Protein AF-A0A2N2UWV6-F1 (afdb_monomer_lite)

Secondary structure (DSSP, 8-state):
-PPP--HHHHHHHHHHHHHHHHHHTT--TT-HHHHHHHHHHHHH--TT-TT--TTSHHHHHHHHHHHHHHHHHHHHHHHHHTT------HHHHHHHHHHHHHHHHHHHHHTSPP------

Structure (mmCIF, N/CA/C/O backbone):
data_AF-A0A2N2UWV6-F1
#
_entry.id   AF-A0A2N2UWV6-F1
#
loop_
_atom_site.group_PDB
_atom_site.id
_atom_site.type_symbol
_atom_site.label_atom_id
_atom_site.label_alt_id
_atom_site.label_comp_id
_atom_site.label_asym_id
_atom_site.label_entity_id
_atom_site.label_seq_id
_atom_site.pdbx_PDB_ins_code
_atom_site.Cartn_x
_atom_site.Cartn_y
_atom_site.Cartn_z
_atom_site.occupancy
_atom_site.B_iso_or_equiv
_atom_site.auth_seq_id
_atom_site.auth_comp_id
_atom_site.auth_asym_id
_atom_site.auth_atom_id
_atom_site.pdbx_PDB_model_num
ATOM 1 N N . MET A 1 1 ? -21.945 19.276 6.631 1.00 30.19 1 MET A N 1
ATOM 2 C CA . MET A 1 1 ? -22.732 18.030 6.690 1.00 30.19 1 MET A CA 1
ATOM 3 C C . MET A 1 1 ? -21.716 16.907 6.670 1.00 30.19 1 MET A C 1
ATOM 5 O O . MET A 1 1 ? -21.146 16.661 5.618 1.00 30.19 1 MET A O 1
ATOM 9 N N . SER A 1 2 ? -21.364 16.366 7.836 1.00 44.44 2 SER A N 1
ATOM 10 C CA . SER A 1 2 ? -20.378 15.286 7.930 1.00 44.44 2 SER A CA 1
ATOM 11 C C . SER A 1 2 ? -21.072 13.992 7.531 1.00 44.44 2 SER A C 1
ATOM 13 O O . SER A 1 2 ? -22.067 13.615 8.149 1.00 44.44 2 SER A O 1
ATOM 15 N N . ILE A 1 3 ? -20.601 13.363 6.459 1.00 50.41 3 ILE A N 1
ATOM 16 C CA . ILE A 1 3 ? -20.936 11.968 6.178 1.00 50.41 3 ILE A CA 1
ATOM 17 C C . ILE A 1 3 ? -20.413 11.171 7.385 1.00 50.41 3 ILE A C 1
ATOM 19 O O . ILE A 1 3 ? -19.292 11.451 7.809 1.00 50.41 3 ILE A O 1
ATOM 23 N N . PRO A 1 4 ? -21.196 10.269 8.006 1.00 53.16 4 PRO A N 1
ATOM 24 C CA . PRO A 1 4 ? -20.646 9.387 9.029 1.00 53.16 4 PRO A CA 1
ATOM 25 C C . PRO A 1 4 ? -19.460 8.629 8.419 1.00 53.16 4 PRO A C 1
ATOM 27 O O . PRO A 1 4 ? -19.632 7.929 7.424 1.00 53.16 4 PRO A O 1
ATOM 30 N N . GLU A 1 5 ? -18.265 8.838 8.971 1.00 65.88 5 GLU A N 1
ATOM 31 C CA . GLU A 1 5 ? -17.022 8.236 8.484 1.00 65.88 5 GLU A CA 1
ATOM 32 C C . GLU A 1 5 ? -17.123 6.712 8.623 1.00 65.88 5 GLU A C 1
ATOM 34 O O . GLU A 1 5 ? -17.149 6.167 9.730 1.00 65.88 5 GLU A O 1
ATOM 39 N N . ASN A 1 6 ? -17.232 6.007 7.496 1.00 85.31 6 ASN A N 1
ATOM 40 C CA . ASN A 1 6 ? -17.284 4.552 7.470 1.00 85.31 6 ASN A CA 1
ATOM 41 C C . ASN A 1 6 ? -15.866 3.996 7.303 1.00 85.31 6 ASN A C 1
ATOM 43 O O . ASN A 1 6 ? -15.516 3.443 6.263 1.00 85.31 6 ASN A O 1
ATOM 47 N N . PHE A 1 7 ? -15.041 4.147 8.342 1.00 87.25 7 PHE A N 1
ATOM 48 C CA . PHE A 1 7 ? -13.619 3.781 8.308 1.00 87.25 7 PHE A CA 1
ATOM 49 C C . PHE A 1 7 ? -13.361 2.334 7.848 1.00 87.25 7 PHE A C 1
ATOM 51 O O . PHE A 1 7 ? -12.333 2.049 7.239 1.00 87.25 7 PHE A O 1
ATOM 58 N N . ALA A 1 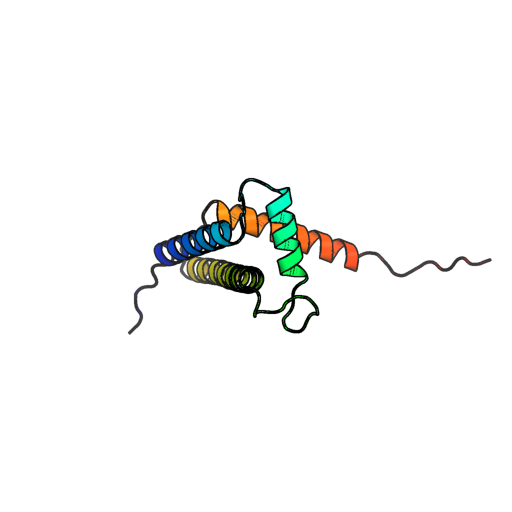8 ? -14.287 1.407 8.124 1.00 87.06 8 ALA A N 1
ATOM 59 C CA . ALA A 1 8 ? -14.174 0.016 7.688 1.00 87.06 8 ALA A CA 1
ATOM 60 C C . ALA A 1 8 ? -14.312 -0.139 6.164 1.00 87.06 8 ALA A C 1
ATOM 62 O O . ALA A 1 8 ? -13.576 -0.915 5.558 1.00 87.06 8 ALA A O 1
ATOM 63 N N . GLU A 1 9 ? -15.232 0.602 5.548 1.00 90.50 9 GLU A N 1
ATOM 64 C CA . GLU A 1 9 ? -15.399 0.630 4.092 1.00 90.50 9 GLU A CA 1
ATOM 65 C C . GLU A 1 9 ? -14.233 1.355 3.426 1.00 90.50 9 GLU A C 1
ATOM 67 O O . GLU A 1 9 ? -13.658 0.822 2.482 1.00 90.50 9 GLU A O 1
ATOM 72 N N . GLU A 1 10 ? -13.794 2.484 3.988 1.00 91.44 10 GLU A N 1
ATOM 73 C CA . GLU A 1 10 ? -12.612 3.196 3.494 1.00 91.44 10 GLU A CA 1
ATOM 74 C C . GLU A 1 10 ? -11.362 2.309 3.525 1.00 91.44 10 GLU A C 1
ATOM 76 O O . GLU A 1 10 ? -10.630 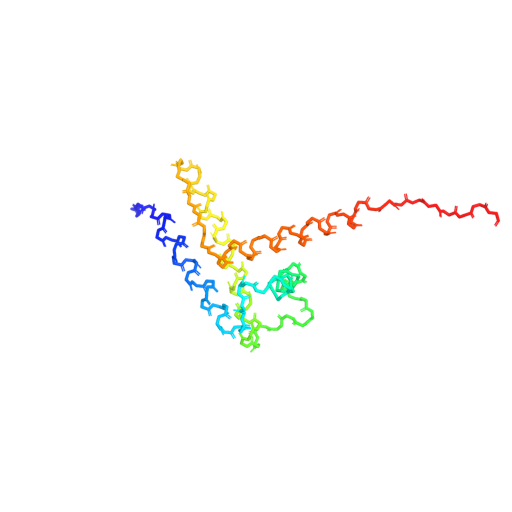2.229 2.540 1.00 91.44 10 GLU A O 1
ATOM 81 N N . SER A 1 11 ? -11.129 1.575 4.616 1.00 92.62 11 SER A N 1
ATOM 82 C CA . SER A 1 11 ? -10.003 0.641 4.694 1.00 92.62 11 SER A CA 1
ATOM 83 C C . SER A 1 11 ? -10.131 -0.517 3.700 1.00 92.62 11 SER A C 1
ATOM 85 O O . SER A 1 11 ? -9.128 -0.922 3.113 1.00 92.62 11 SER A O 1
ATOM 87 N N . ALA A 1 12 ? -11.341 -1.029 3.456 1.00 94.06 12 ALA A N 1
ATOM 88 C CA . ALA A 1 12 ? -11.563 -2.074 2.459 1.00 94.06 12 ALA A CA 1
ATOM 89 C C . ALA A 1 12 ? -11.322 -1.576 1.022 1.00 94.06 12 ALA A C 1
ATOM 91 O O . ALA A 1 12 ? -10.762 -2.304 0.200 1.00 94.06 12 ALA A O 1
ATOM 92 N N . ASP A 1 13 ? -11.709 -0.339 0.714 1.00 95.31 13 ASP A N 1
ATOM 93 C CA . ASP A 1 13 ? -11.469 0.265 -0.595 1.00 95.31 13 ASP A CA 1
ATOM 94 C C . ASP A 1 13 ? -9.987 0.588 -0.808 1.00 95.31 13 ASP A C 1
ATOM 96 O O . ASP A 1 13 ? -9.451 0.310 -1.883 1.00 95.31 13 ASP A O 1
ATOM 100 N N . LEU A 1 14 ? -9.294 1.078 0.224 1.00 95.31 14 LEU A N 1
ATOM 101 C CA . LEU A 1 14 ? -7.845 1.276 0.183 1.00 95.31 14 LEU A CA 1
ATOM 102 C C . LEU A 1 14 ? -7.096 -0.051 0.002 1.00 95.31 14 LEU A C 1
ATOM 104 O O . LEU A 1 14 ? -6.167 -0.110 -0.800 1.00 95.31 14 LEU A O 1
ATOM 108 N N . GLU A 1 15 ? -7.509 -1.128 0.681 1.00 96.81 15 GLU A N 1
ATOM 109 C CA . GLU A 1 15 ? -6.935 -2.467 0.469 1.00 96.81 15 GLU A CA 1
ATOM 110 C C . GLU A 1 15 ? -7.106 -2.909 -0.987 1.00 96.81 15 GLU A C 1
ATOM 112 O O . GLU A 1 15 ? -6.144 -3.335 -1.624 1.00 96.81 15 GLU A O 1
ATOM 117 N N . ARG A 1 16 ? -8.307 -2.743 -1.552 1.00 97.06 16 ARG A N 1
ATOM 118 C CA . ARG A 1 16 ? -8.578 -3.101 -2.948 1.00 97.06 16 ARG A CA 1
ATOM 119 C C . ARG A 1 16 ? -7.721 -2.294 -3.923 1.00 97.06 16 ARG A C 1
ATOM 121 O O . ARG A 1 16 ? -7.285 -2.821 -4.947 1.00 97.06 16 ARG A O 1
ATOM 128 N N . GLU A 1 17 ? -7.481 -1.019 -3.636 1.00 96.12 17 GLU A N 1
ATOM 129 C CA . GLU A 1 17 ? -6.587 -0.195 -4.448 1.00 96.12 17 GLU A CA 1
ATOM 130 C C . GLU A 1 17 ? -5.127 -0.654 -4.329 1.00 96.12 17 GLU A C 1
ATOM 132 O O . GLU A 1 17 ? -4.454 -0.748 -5.355 1.00 96.12 17 GLU A O 1
ATOM 137 N N . ILE A 1 18 ? -4.654 -1.033 -3.134 1.00 95.44 18 ILE A N 1
ATOM 138 C CA . ILE A 1 18 ? -3.328 -1.652 -2.945 1.00 95.44 18 ILE A CA 1
ATOM 139 C C . ILE A 1 18 ? -3.211 -2.914 -3.806 1.00 95.44 18 ILE A C 1
ATOM 141 O O . ILE A 1 18 ? -2.266 -3.036 -4.586 1.00 95.44 18 ILE A O 1
ATOM 145 N N . GLU A 1 19 ? -4.190 -3.818 -3.738 1.00 96.25 19 GLU A N 1
ATOM 146 C CA . GLU A 1 19 ? -4.218 -5.044 -4.543 1.00 96.25 19 GLU A CA 1
ATOM 147 C C . GLU A 1 19 ? -4.168 -4.740 -6.049 1.00 96.25 19 GLU A C 1
ATOM 149 O O . GLU A 1 19 ? -3.383 -5.347 -6.780 1.00 96.25 19 GLU A O 1
ATOM 154 N N . ARG A 1 20 ? -4.941 -3.751 -6.520 1.00 95.12 20 ARG A N 1
ATOM 155 C CA . ARG A 1 20 ? -4.941 -3.316 -7.928 1.00 95.12 20 ARG A CA 1
ATOM 156 C C . ARG A 1 20 ? -3.588 -2.769 -8.372 1.00 95.12 20 ARG A C 1
ATOM 158 O O . ARG A 1 20 ? -3.151 -3.089 -9.478 1.00 95.12 20 ARG A O 1
ATOM 165 N N . LYS A 1 21 ? -2.907 -1.971 -7.540 1.00 93.69 21 LYS A N 1
ATOM 166 C CA . LYS A 1 21 ? -1.534 -1.530 -7.847 1.00 93.69 21 LYS A CA 1
ATOM 167 C C . LYS A 1 21 ? -0.571 -2.712 -7.871 1.00 93.69 21 LYS A C 1
ATOM 169 O O . LYS A 1 21 ? 0.290 -2.749 -8.742 1.00 93.69 21 LYS A O 1
ATOM 174 N N . GLY A 1 22 ? -0.766 -3.696 -6.992 1.00 93.38 22 GLY A N 1
ATOM 175 C CA . GLY A 1 22 ? -0.030 -4.959 -7.013 1.00 93.38 22 GLY A CA 1
ATOM 176 C C . GLY A 1 22 ? -0.114 -5.664 -8.364 1.00 93.38 22 GLY A C 1
ATOM 177 O O . GLY A 1 22 ? 0.914 -6.006 -8.933 1.00 93.38 22 GLY A O 1
ATOM 178 N N . VAL A 1 23 ? -1.316 -5.777 -8.936 1.00 93.81 23 VAL A N 1
ATOM 179 C CA . VAL A 1 23 ? -1.521 -6.379 -10.268 1.00 93.81 23 VAL A CA 1
ATOM 180 C C . VAL A 1 23 ? -0.786 -5.610 -11.369 1.00 93.81 23 VAL A C 1
ATOM 182 O O . VAL A 1 23 ? -0.150 -6.220 -12.221 1.00 93.81 23 VAL A O 1
ATOM 185 N N . ILE A 1 24 ? -0.848 -4.275 -11.361 1.00 92.38 24 ILE A N 1
ATOM 186 C CA . ILE A 1 24 ? -0.167 -3.436 -12.367 1.00 92.38 24 ILE A CA 1
ATOM 187 C C . ILE A 1 24 ? 1.359 -3.597 -12.288 1.00 92.38 24 ILE A C 1
ATOM 189 O O . ILE A 1 24 ? 2.044 -3.526 -13.306 1.00 92.38 24 ILE A O 1
ATOM 193 N N . LEU A 1 25 ? 1.881 -3.794 -11.079 1.00 91.25 25 LEU A N 1
ATOM 194 C CA . LEU A 1 25 ? 3.309 -3.897 -10.788 1.00 91.25 25 LEU A CA 1
ATOM 195 C C . LEU A 1 25 ? 3.839 -5.338 -10.795 1.00 91.25 25 LEU A C 1
ATOM 197 O O . LEU A 1 25 ? 5.029 -5.520 -10.546 1.00 91.25 25 LEU A O 1
ATOM 201 N N . ASP A 1 26 ? 2.980 -6.325 -11.071 1.00 95.19 26 ASP A N 1
ATOM 202 C CA . ASP A 1 26 ? 3.291 -7.759 -11.003 1.00 95.19 26 ASP A CA 1
ATOM 203 C C . ASP A 1 26 ? 3.832 -8.192 -9.623 1.00 95.19 26 ASP A C 1
ATOM 205 O O . ASP A 1 26 ? 4.846 -8.880 -9.501 1.00 95.19 26 ASP A O 1
ATOM 209 N N . ILE A 1 27 ? 3.172 -7.728 -8.556 1.00 94.94 27 ILE A N 1
ATOM 210 C CA . ILE A 1 27 ? 3.531 -8.030 -7.165 1.00 94.94 27 ILE A CA 1
ATOM 211 C C . ILE A 1 27 ? 2.745 -9.242 -6.655 1.00 94.94 27 ILE A C 1
ATOM 213 O O . ILE A 1 27 ? 1.513 -9.216 -6.602 1.00 94.94 27 ILE A O 1
ATOM 217 N N . ASP A 1 28 ? 3.462 -10.250 -6.166 1.00 96.00 28 ASP A N 1
ATOM 218 C CA . ASP A 1 28 ? 2.951 -11.256 -5.241 1.00 96.00 28 ASP A CA 1
ATOM 219 C C . ASP A 1 28 ? 3.171 -10.780 -3.800 1.00 96.00 28 ASP A C 1
ATOM 221 O O . ASP A 1 28 ? 4.286 -10.743 -3.281 1.00 96.00 28 ASP A O 1
ATOM 225 N N . TRP A 1 29 ? 2.081 -10.442 -3.113 1.00 95.50 29 TRP A N 1
ATOM 226 C CA . TRP A 1 29 ? 2.119 -9.991 -1.719 1.00 95.50 29 TRP A CA 1
ATOM 227 C C . TRP A 1 29 ? 2.596 -11.063 -0.725 1.00 95.50 29 TRP A C 1
ATOM 229 O O . TRP A 1 29 ? 2.833 -10.741 0.441 1.00 95.50 29 TRP A O 1
ATOM 239 N N . ASN A 1 30 ? 2.728 -12.321 -1.160 1.00 96.19 30 ASN A N 1
ATOM 240 C CA . ASN A 1 30 ? 3.296 -13.413 -0.369 1.00 96.19 30 ASN A CA 1
ATOM 241 C C . ASN A 1 30 ? 4.798 -13.621 -0.623 1.00 96.19 30 ASN A C 1
ATOM 243 O O . ASN A 1 30 ? 5.434 -14.356 0.134 1.00 96.19 30 ASN A O 1
ATOM 247 N N . ASP A 1 31 ? 5.377 -12.981 -1.643 1.00 97.19 31 ASP A N 1
ATOM 248 C CA . ASP A 1 31 ? 6.822 -12.962 -1.860 1.00 97.19 31 ASP A CA 1
ATOM 249 C C . ASP A 1 31 ? 7.452 -11.861 -0.996 1.00 97.19 31 ASP A C 1
ATOM 251 O O . ASP A 1 31 ? 7.566 -10.693 -1.381 1.00 97.19 31 ASP A O 1
ATOM 255 N N . ASP A 1 32 ? 7.885 -12.245 0.206 1.00 94.00 32 ASP A N 1
ATOM 256 C CA . ASP A 1 32 ? 8.537 -11.336 1.151 1.00 94.00 32 ASP A CA 1
ATOM 257 C C . ASP A 1 32 ? 9.739 -10.598 0.533 1.00 94.00 32 ASP A C 1
ATOM 259 O O . ASP A 1 32 ? 9.978 -9.439 0.875 1.00 94.00 32 ASP A O 1
ATOM 263 N N . ALA A 1 33 ? 10.505 -11.227 -0.368 1.00 93.75 33 ALA A N 1
ATOM 264 C CA . ALA A 1 33 ? 11.675 -10.598 -0.976 1.00 93.75 33 ALA A CA 1
ATOM 265 C C . ALA A 1 33 ? 11.260 -9.507 -1.971 1.00 93.75 33 ALA A C 1
ATOM 267 O O . ALA A 1 33 ? 11.842 -8.416 -1.974 1.00 93.75 33 ALA A O 1
ATOM 268 N N . GLN A 1 34 ? 10.228 -9.774 -2.771 1.00 94.81 34 GLN A N 1
ATOM 269 C CA . GLN A 1 34 ? 9.670 -8.802 -3.705 1.00 94.81 34 GLN A CA 1
ATOM 270 C C . GLN A 1 34 ? 9.040 -7.612 -2.966 1.00 94.81 34 GLN A C 1
ATOM 272 O O . GLN A 1 34 ? 9.334 -6.455 -3.282 1.00 94.81 34 GLN A O 1
ATOM 277 N N . VAL A 1 35 ? 8.240 -7.876 -1.928 1.00 95.50 35 VAL A N 1
ATOM 278 C CA . VAL A 1 35 ? 7.603 -6.827 -1.115 1.00 95.50 35 VAL A CA 1
ATOM 279 C C . VAL A 1 35 ? 8.652 -6.007 -0.348 1.00 95.50 35 VAL A C 1
ATOM 281 O O . VAL A 1 35 ? 8.520 -4.786 -0.231 1.00 95.50 35 VAL A O 1
ATOM 284 N N . GLN A 1 36 ? 9.744 -6.628 0.114 1.00 92.44 36 GLN A N 1
ATOM 285 C CA . GLN A 1 36 ? 10.867 -5.914 0.731 1.00 92.44 36 GLN A CA 1
ATOM 286 C C . GLN A 1 36 ? 11.584 -4.992 -0.264 1.00 92.44 36 GLN A C 1
ATOM 288 O O . GLN A 1 36 ? 11.894 -3.847 0.070 1.00 92.44 36 GLN A O 1
ATOM 293 N N . ALA A 1 37 ? 11.824 -5.451 -1.496 1.00 90.75 37 ALA A N 1
ATOM 294 C CA . ALA A 1 37 ? 12.424 -4.623 -2.540 1.00 90.75 37 ALA A CA 1
ATOM 295 C C . ALA A 1 37 ? 11.543 -3.408 -2.876 1.00 90.75 37 ALA A C 1
ATOM 297 O O . ALA A 1 37 ? 12.055 -2.296 -3.025 1.00 90.75 37 ALA A O 1
ATOM 298 N N . LEU A 1 38 ? 10.223 -3.600 -2.922 1.00 90.19 38 LEU A N 1
ATOM 299 C CA . LEU A 1 38 ? 9.253 -2.524 -3.107 1.00 90.19 38 LEU A CA 1
ATOM 300 C C . LEU A 1 38 ? 9.291 -1.505 -1.958 1.00 90.19 38 LEU A C 1
ATOM 302 O O . LEU A 1 38 ? 9.321 -0.301 -2.205 1.00 90.19 38 LEU A O 1
ATOM 306 N N . ALA A 1 39 ? 9.333 -1.969 -0.706 1.00 89.56 39 ALA A N 1
ATOM 307 C CA . ALA A 1 39 ? 9.435 -1.098 0.465 1.00 89.56 39 ALA A CA 1
ATOM 308 C C . ALA A 1 39 ? 10.734 -0.283 0.474 1.00 89.56 39 ALA A C 1
ATOM 310 O O . ALA A 1 39 ? 10.709 0.909 0.779 1.00 89.56 39 ALA A O 1
ATOM 311 N N . ARG A 1 40 ? 11.858 -0.885 0.068 1.00 87.00 40 ARG A N 1
ATOM 312 C CA . ARG A 1 40 ? 13.124 -0.160 -0.088 1.00 87.00 40 ARG A CA 1
ATOM 313 C C . ARG A 1 40 ? 13.005 0.935 -1.137 1.00 87.00 40 ARG A C 1
ATOM 315 O O . ARG A 1 40 ? 13.404 2.070 -0.900 1.00 87.00 40 ARG A O 1
ATOM 322 N N . GLN A 1 41 ? 12.420 0.627 -2.290 1.00 82.00 41 GLN A N 1
ATOM 323 C CA . GLN A 1 41 ? 12.180 1.641 -3.316 1.00 82.00 41 GLN A CA 1
ATOM 324 C C . GLN A 1 41 ? 11.300 2.779 -2.783 1.00 82.00 41 GLN A C 1
ATOM 326 O O . GLN A 1 41 ? 11.611 3.939 -3.034 1.00 82.00 41 GLN A O 1
ATOM 331 N N . ALA A 1 42 ? 10.267 2.467 -1.994 1.00 79.19 42 ALA A N 1
ATOM 332 C CA . ALA A 1 42 ? 9.417 3.464 -1.344 1.00 79.19 42 ALA A CA 1
ATOM 333 C C . ALA A 1 42 ? 10.187 4.384 -0.395 1.00 79.19 42 ALA A C 1
ATOM 335 O O . ALA A 1 42 ? 9.957 5.588 -0.371 1.00 79.19 42 ALA A O 1
ATOM 336 N N . PHE A 1 43 ? 11.113 3.814 0.374 1.00 74.69 43 PHE A N 1
ATOM 337 C CA . PHE A 1 43 ? 11.901 4.556 1.349 1.00 74.69 43 PHE A CA 1
ATOM 338 C C . PHE A 1 43 ? 12.934 5.481 0.690 1.00 74.69 43 PHE A C 1
ATOM 340 O O . PHE A 1 43 ? 13.218 6.564 1.197 1.00 74.69 43 PHE A O 1
ATOM 347 N N . HIS A 1 44 ? 13.493 5.061 -0.446 1.00 74.00 44 HIS A N 1
ATOM 348 C CA . HIS A 1 44 ? 14.582 5.770 -1.120 1.00 74.00 44 HIS A CA 1
ATOM 349 C C . HIS A 1 44 ? 14.126 6.685 -2.267 1.00 74.00 44 HIS A C 1
ATOM 351 O O . HIS A 1 44 ? 14.878 7.572 -2.671 1.00 74.00 44 HIS A O 1
ATOM 357 N N . CYS A 1 45 ? 12.918 6.502 -2.801 1.00 69.44 45 CYS A N 1
ATOM 358 C CA . CYS A 1 45 ? 12.393 7.337 -3.877 1.00 69.44 45 CYS A CA 1
ATOM 359 C C . CYS A 1 45 ? 11.708 8.589 -3.310 1.00 69.44 45 CYS A C 1
ATOM 361 O O . CYS A 1 45 ? 10.609 8.525 -2.764 1.00 69.44 45 CYS A O 1
ATOM 363 N N . HIS A 1 46 ? 12.348 9.747 -3.476 1.00 65.81 46 HIS A N 1
ATOM 364 C CA . HIS A 1 46 ? 11.768 11.057 -3.181 1.00 65.81 46 HIS A CA 1
ATOM 365 C C . HIS A 1 46 ? 11.515 11.838 -4.479 1.00 65.81 46 HIS A C 1
ATOM 367 O O . HIS A 1 46 ? 12.249 11.690 -5.458 1.00 65.81 46 HIS A O 1
ATOM 373 N N . LEU A 1 47 ? 10.481 12.690 -4.498 1.00 54.00 47 LEU A N 1
ATOM 374 C CA . LEU A 1 47 ? 10.208 13.581 -5.633 1.00 54.00 47 LEU A CA 1
ATOM 375 C C . LEU A 1 47 ? 11.464 14.418 -5.939 1.00 54.00 47 LEU A C 1
ATOM 377 O O . LEU A 1 47 ? 11.995 15.092 -5.057 1.00 54.00 47 LEU A O 1
ATOM 381 N N . GLY A 1 48 ? 11.966 14.329 -7.174 1.00 52.75 48 GLY A N 1
ATOM 382 C CA . GLY A 1 48 ? 13.209 14.979 -7.609 1.00 52.75 48 GLY A CA 1
ATOM 383 C C . GLY A 1 48 ? 14.480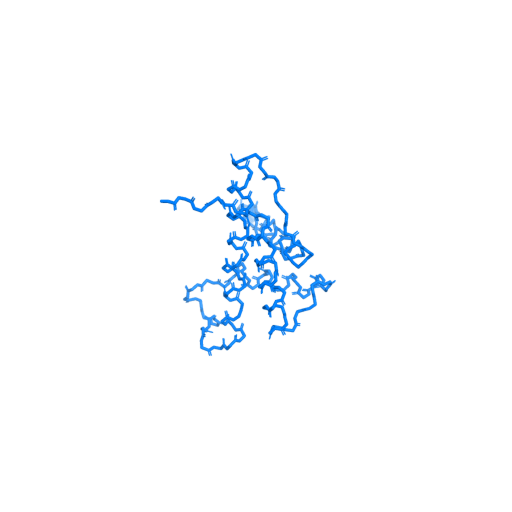 14.119 -7.523 1.00 52.75 48 GLY A C 1
ATOM 384 O O . GLY A 1 48 ? 15.540 14.588 -7.931 1.00 52.75 48 GLY A O 1
ATOM 385 N N . ALA A 1 49 ? 14.405 12.871 -7.041 1.00 61.66 49 ALA A N 1
ATOM 386 C CA . ALA A 1 49 ? 15.492 11.900 -7.187 1.00 61.66 49 ALA A CA 1
ATOM 387 C C . ALA A 1 49 ? 15.639 11.454 -8.654 1.00 61.66 49 ALA A C 1
ATOM 389 O O . ALA A 1 49 ? 14.650 11.150 -9.327 1.00 61.66 49 ALA A O 1
ATOM 390 N N . THR A 1 50 ? 16.874 11.353 -9.152 1.00 52.25 50 THR A N 1
ATOM 391 C CA . THR A 1 50 ? 17.170 10.729 -10.453 1.00 52.25 50 THR A CA 1
ATOM 392 C C . THR A 1 50 ? 16.682 9.278 -10.476 1.00 52.25 50 THR A C 1
ATOM 394 O O . THR A 1 50 ? 17.100 8.485 -9.637 1.00 52.25 50 THR A O 1
ATOM 397 N N . GLY A 1 51 ? 15.828 8.928 -11.446 1.00 56.09 51 GLY A N 1
ATOM 398 C CA . GLY A 1 51 ? 15.270 7.575 -11.611 1.00 56.09 51 GLY A CA 1
ATOM 399 C C . GLY A 1 51 ? 13.836 7.381 -11.096 1.00 56.09 51 GLY A C 1
ATOM 400 O O . GLY A 1 51 ? 13.301 6.285 -11.227 1.00 56.09 51 GLY A O 1
ATOM 401 N N . CYS A 1 52 ? 13.199 8.427 -10.561 1.00 61.31 52 CYS A N 1
ATOM 402 C CA . CYS A 1 52 ? 11.796 8.425 -10.127 1.00 61.31 52 CYS A CA 1
ATOM 403 C C . CYS A 1 52 ? 10.898 9.243 -11.079 1.00 61.31 52 CYS A C 1
ATOM 405 O O . CYS A 1 52 ? 10.143 10.107 -10.633 1.00 61.31 52 CYS A O 1
ATOM 407 N N . ASP A 1 53 ? 11.013 9.012 -12.389 1.00 64.75 53 ASP A N 1
ATOM 408 C CA . ASP A 1 53 ? 10.229 9.723 -13.409 1.00 64.75 53 ASP A CA 1
ATOM 409 C C . ASP A 1 53 ? 8.764 9.237 -13.431 1.00 64.75 53 ASP A C 1
ATOM 411 O O . ASP A 1 53 ? 8.501 8.045 -13.565 1.00 64.75 53 ASP A O 1
ATOM 415 N N . ILE A 1 54 ? 7.806 10.154 -13.274 1.00 65.56 54 ILE A N 1
ATOM 416 C CA . ILE A 1 54 ? 6.360 9.862 -13.175 1.00 65.56 54 ILE A CA 1
ATOM 417 C C . ILE A 1 54 ? 5.736 9.569 -14.557 1.00 65.56 54 ILE A C 1
ATOM 419 O O . ILE A 1 54 ? 4.584 9.117 -14.642 1.00 65.56 54 ILE A O 1
ATOM 423 N N . ASP A 1 55 ? 6.474 9.807 -15.644 1.00 72.19 55 ASP A N 1
ATOM 424 C CA . ASP A 1 55 ? 6.022 9.486 -16.999 1.00 72.19 55 ASP A CA 1
ATOM 425 C C . ASP A 1 55 ? 6.100 7.981 -17.319 1.00 72.19 55 ASP A C 1
ATOM 427 O O . ASP A 1 55 ? 5.417 7.519 -18.236 1.00 72.19 55 ASP A O 1
ATOM 431 N N . ASP A 1 56 ? 6.824 7.186 -16.519 1.00 80.69 56 ASP A N 1
ATOM 432 C CA . ASP A 1 56 ? 6.744 5.722 -16.562 1.00 80.69 56 ASP A CA 1
ATOM 433 C C . ASP A 1 56 ? 5.472 5.212 -15.841 1.00 80.69 56 ASP A C 1
ATOM 435 O O . ASP A 1 56 ? 5.280 5.492 -14.650 1.00 80.69 56 ASP A O 1
ATOM 439 N N . PRO A 1 57 ? 4.595 4.430 -16.505 1.00 78.12 57 PRO A N 1
ATOM 440 C CA . PRO A 1 57 ? 3.370 3.913 -15.891 1.00 78.12 57 PRO A CA 1
ATOM 441 C C . PRO A 1 57 ? 3.609 3.062 -14.636 1.00 78.12 57 PRO A C 1
ATOM 443 O O . PRO A 1 57 ? 2.811 3.122 -13.697 1.00 78.12 57 PRO A O 1
ATOM 446 N N . GLY A 1 58 ? 4.703 2.295 -14.594 1.00 81.38 58 GLY A N 1
ATOM 447 C CA . GLY A 1 58 ? 5.075 1.503 -13.423 1.00 81.38 58 GLY A CA 1
ATOM 448 C C . GLY A 1 58 ? 5.468 2.397 -12.252 1.00 81.38 58 GLY A C 1
ATOM 449 O O . GLY A 1 58 ? 4.988 2.224 -11.133 1.00 81.38 58 GLY A O 1
ATOM 450 N N . GLN A 1 59 ? 6.278 3.418 -12.504 1.00 79.50 59 GLN A N 1
ATOM 451 C CA . GLN A 1 59 ? 6.673 4.380 -11.486 1.00 79.50 59 GLN A CA 1
ATOM 452 C C . GLN A 1 59 ? 5.489 5.204 -10.969 1.00 79.50 59 GLN A C 1
ATOM 454 O O . GLN A 1 59 ? 5.379 5.415 -9.759 1.00 79.50 59 GLN A O 1
ATOM 459 N N . ARG A 1 60 ? 4.556 5.600 -11.842 1.00 82.06 60 ARG A N 1
ATOM 460 C CA . ARG A 1 60 ? 3.296 6.230 -11.426 1.00 82.06 60 ARG A CA 1
ATOM 461 C C . ARG A 1 60 ? 2.492 5.322 -10.498 1.00 82.06 60 ARG A C 1
ATOM 463 O O . ARG A 1 60 ? 2.096 5.763 -9.422 1.00 82.06 60 ARG A O 1
ATOM 470 N N . ALA A 1 61 ? 2.315 4.052 -10.865 1.00 85.06 61 ALA A N 1
ATOM 471 C CA . ALA A 1 61 ? 1.606 3.082 -10.034 1.00 85.06 61 ALA A CA 1
ATOM 472 C C . ALA A 1 61 ? 2.286 2.865 -8.668 1.00 85.06 61 ALA A C 1
ATOM 474 O O . ALA A 1 61 ? 1.591 2.700 -7.665 1.00 85.06 61 ALA A O 1
ATOM 475 N N . ARG A 1 62 ? 3.624 2.929 -8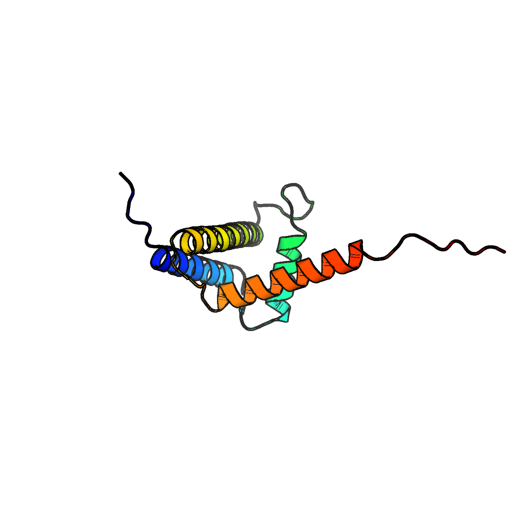.594 1.00 85.56 62 ARG A N 1
ATOM 476 C CA . ARG A 1 62 ? 4.366 2.889 -7.317 1.00 85.56 62 ARG A CA 1
ATOM 477 C C . ARG A 1 62 ? 4.114 4.124 -6.457 1.00 85.56 62 ARG A C 1
ATOM 479 O O . ARG A 1 62 ? 3.831 3.980 -5.273 1.00 85.56 62 ARG A O 1
ATOM 486 N N . VAL A 1 63 ? 4.188 5.326 -7.030 1.00 83.06 63 VAL A N 1
ATOM 487 C CA . VAL A 1 63 ? 3.913 6.573 -6.291 1.00 83.06 63 VAL A CA 1
ATOM 488 C C . VAL A 1 63 ? 2.484 6.570 -5.745 1.00 83.06 63 VAL A C 1
ATOM 490 O O . VAL A 1 63 ? 2.269 6.893 -4.578 1.00 83.06 63 VAL A O 1
ATOM 493 N N . GLU A 1 64 ? 1.517 6.143 -6.558 1.00 87.75 64 GLU A N 1
ATOM 494 C CA . GLU A 1 64 ? 0.127 5.979 -6.130 1.00 87.75 64 GLU A CA 1
ATOM 495 C C . GLU A 1 64 ? 0.001 4.948 -5.001 1.00 87.75 64 GLU A C 1
ATOM 497 O O . GLU A 1 64 ? -0.653 5.232 -4.000 1.00 87.75 64 GLU A O 1
ATOM 502 N N . LEU A 1 65 ? 0.666 3.791 -5.106 1.00 88.19 65 LEU A N 1
ATOM 503 C CA . LEU A 1 65 ? 0.692 2.782 -4.042 1.00 88.19 65 LEU A CA 1
ATOM 504 C C . LEU A 1 65 ? 1.214 3.364 -2.719 1.00 88.19 65 LEU A C 1
ATOM 506 O O . LEU A 1 65 ? 0.643 3.099 -1.662 1.00 88.19 65 LEU A O 1
ATOM 510 N N . PHE A 1 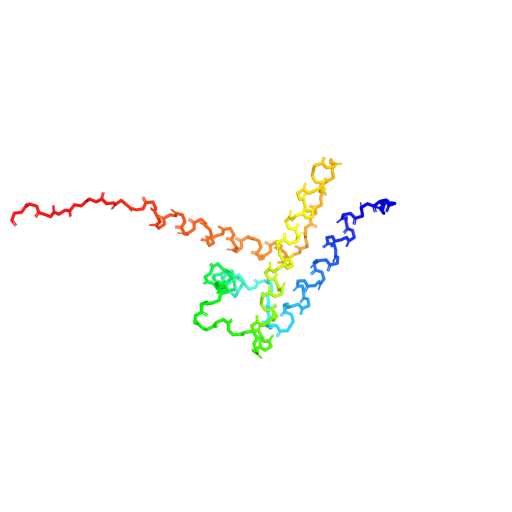66 ? 2.271 4.174 -2.761 1.00 86.88 66 PHE A N 1
ATOM 511 C CA . PHE A 1 66 ? 2.823 4.793 -1.555 1.00 86.88 66 PHE A CA 1
ATOM 512 C C . PHE A 1 66 ? 1.874 5.837 -0.967 1.00 86.88 66 PHE A C 1
ATOM 514 O O . PHE A 1 66 ? 1.713 5.894 0.251 1.00 86.88 66 PHE A O 1
ATOM 521 N N . ALA A 1 67 ? 1.195 6.621 -1.807 1.00 87.38 67 ALA A N 1
ATOM 522 C CA . ALA A 1 67 ? 0.170 7.555 -1.352 1.00 87.38 67 ALA A CA 1
ATOM 523 C C . ALA A 1 67 ? -1.013 6.825 -0.685 1.00 87.38 67 ALA A C 1
ATOM 525 O O . ALA A 1 67 ? -1.432 7.209 0.405 1.00 87.38 67 ALA A O 1
ATOM 526 N N . ILE A 1 68 ? -1.499 5.731 -1.285 1.00 92.00 68 ILE A N 1
ATOM 527 C CA . ILE A 1 68 ? -2.574 4.891 -0.727 1.00 92.00 68 ILE A CA 1
ATOM 528 C C . ILE A 1 68 ? -2.150 4.287 0.620 1.00 92.00 68 ILE A C 1
ATOM 530 O O . ILE A 1 68 ? -2.927 4.288 1.573 1.00 92.00 68 ILE A O 1
ATOM 534 N N . ALA A 1 69 ? -0.902 3.825 0.733 1.00 88.56 69 ALA A N 1
ATOM 535 C CA . ALA A 1 69 ? -0.347 3.307 1.980 1.00 88.56 69 ALA A CA 1
ATOM 536 C C . ALA A 1 69 ? -0.340 4.353 3.113 1.00 88.56 69 ALA A C 1
ATOM 538 O O . ALA A 1 69 ? -0.655 4.025 4.256 1.00 88.56 69 ALA A O 1
ATOM 539 N N . GLN A 1 70 ? -0.025 5.617 2.809 1.00 88.00 70 GLN A N 1
ATOM 540 C CA . GLN A 1 70 ? -0.094 6.699 3.799 1.00 88.00 70 GLN A CA 1
ATOM 541 C C . GLN A 1 70 ? -1.538 7.018 4.203 1.00 88.00 70 GLN A C 1
ATOM 543 O O . GLN A 1 70 ? -1.818 7.187 5.389 1.00 88.00 70 GLN A O 1
ATOM 548 N N . LEU A 1 71 ? -2.471 7.024 3.246 1.00 91.56 71 LEU A N 1
ATOM 549 C CA . LEU A 1 71 ? -3.896 7.202 3.541 1.00 91.56 71 LEU A CA 1
ATOM 550 C C . LEU A 1 71 ? -4.441 6.077 4.431 1.00 91.56 71 LEU A C 1
ATOM 552 O O . LEU A 1 71 ? -5.204 6.349 5.352 1.00 91.56 71 LEU A O 1
ATOM 556 N N . MET A 1 72 ? -4.003 4.832 4.223 1.00 92.81 72 MET A N 1
ATOM 557 C CA . MET A 1 72 ? -4.362 3.702 5.086 1.00 92.81 72 MET A CA 1
ATOM 558 C C . MET A 1 72 ? -3.933 3.933 6.544 1.00 92.81 72 MET A C 1
ATOM 560 O O . MET A 1 72 ? -4.713 3.673 7.461 1.00 92.81 72 MET A O 1
ATOM 564 N N . LEU A 1 73 ? -2.728 4.468 6.777 1.00 91.25 73 LEU A N 1
ATOM 565 C CA . LEU A 1 73 ? -2.272 4.840 8.125 1.00 91.25 73 LEU A CA 1
ATOM 566 C C . LEU A 1 73 ? -3.122 5.959 8.730 1.00 91.25 73 LEU A C 1
ATOM 568 O O . LEU A 1 73 ? -3.453 5.903 9.915 1.00 91.25 73 LEU A O 1
ATOM 572 N N . GLU A 1 74 ? -3.485 6.965 7.934 1.00 91.56 74 GLU A N 1
ATOM 573 C CA . GLU A 1 74 ? -4.320 8.079 8.386 1.00 91.56 74 GLU A CA 1
ATOM 574 C C . GLU A 1 74 ? -5.730 7.611 8.771 1.00 91.56 74 GLU A C 1
ATOM 576 O O . GLU A 1 74 ? -6.214 7.972 9.843 1.00 91.56 74 GLU A O 1
ATOM 581 N N . VAL A 1 75 ? -6.353 6.751 7.956 1.00 91.56 75 VAL A N 1
ATOM 582 C CA . VAL A 1 75 ? -7.659 6.135 8.246 1.00 91.56 75 VAL A CA 1
ATOM 583 C C . VAL A 1 75 ? -7.606 5.339 9.547 1.00 91.56 75 VAL A C 1
ATOM 585 O O . VAL A 1 75 ? -8.466 5.521 10.405 1.00 91.56 75 VAL A O 1
ATOM 588 N N . MET A 1 76 ? -6.579 4.508 9.747 1.00 89.94 76 MET A N 1
ATOM 589 C CA . MET A 1 76 ? -6.412 3.746 10.994 1.00 89.94 76 MET A CA 1
ATOM 590 C C . MET A 1 76 ? -6.188 4.644 12.211 1.00 89.94 76 MET A C 1
ATOM 592 O O . MET A 1 76 ? -6.689 4.355 13.296 1.00 89.94 76 MET A O 1
ATOM 596 N N . THR A 1 77 ? -5.436 5.733 12.042 1.00 91.25 77 THR A N 1
ATOM 597 C CA . THR A 1 77 ? -5.177 6.695 13.121 1.00 91.25 77 THR A CA 1
ATOM 598 C C . THR A 1 77 ? -6.473 7.395 13.521 1.00 91.25 77 THR A C 1
ATOM 600 O O . THR A 1 77 ? -6.859 7.362 14.687 1.00 91.25 77 THR A O 1
ATOM 603 N N . LYS A 1 78 ? -7.207 7.937 12.542 1.00 89.75 78 LYS A N 1
ATOM 604 C CA . LYS A 1 78 ? -8.501 8.591 12.770 1.00 89.75 78 LYS A CA 1
ATOM 605 C C . LYS A 1 78 ? -9.540 7.631 13.335 1.00 89.75 78 LYS A C 1
ATOM 607 O O . LYS A 1 78 ? -10.299 8.019 14.222 1.00 89.75 78 LYS A O 1
ATOM 612 N N . SER A 1 79 ? -9.580 6.382 12.871 1.00 87.69 79 SER A N 1
ATOM 613 C CA . SER A 1 79 ? -10.509 5.395 13.420 1.00 87.69 79 SER A CA 1
ATOM 614 C C . SER A 1 79 ? -10.200 5.135 14.895 1.00 87.69 79 SER A C 1
ATOM 616 O O . SER A 1 79 ? -11.118 5.131 15.715 1.00 87.69 79 SER A O 1
ATOM 618 N N . ALA A 1 80 ? -8.917 4.980 15.248 1.00 89.06 80 ALA A N 1
ATOM 619 C CA . ALA A 1 80 ? -8.487 4.749 16.623 1.00 89.06 80 ALA A CA 1
ATOM 620 C C . ALA A 1 80 ? -8.840 5.930 17.542 1.00 89.06 80 ALA A C 1
ATOM 622 O O . ALA A 1 80 ? -9.348 5.697 18.641 1.00 89.06 80 ALA A O 1
ATOM 623 N N . ASP A 1 81 ? -8.674 7.170 17.071 1.00 89.81 81 ASP A N 1
ATOM 624 C CA . ASP A 1 81 ? -9.086 8.387 17.788 1.00 89.81 81 ASP A CA 1
ATOM 625 C C . ASP A 1 81 ? -10.606 8.436 18.042 1.00 89.81 81 ASP A C 1
ATOM 627 O O . ASP A 1 81 ? -11.061 8.998 19.039 1.00 89.81 81 ASP A O 1
ATOM 631 N N . ASN A 1 82 ? -11.397 7.786 17.182 1.00 85.69 82 ASN A N 1
ATOM 632 C CA . ASN A 1 82 ? -12.847 7.624 17.324 1.00 85.69 82 ASN A CA 1
ATOM 633 C C . ASN A 1 82 ? -13.254 6.334 18.072 1.00 85.69 82 ASN A C 1
ATOM 635 O O . ASN A 1 82 ? -14.431 5.971 18.099 1.00 85.69 82 ASN A O 1
ATOM 639 N N . GLY A 1 83 ? -12.302 5.621 18.685 1.00 87.19 83 GLY A N 1
ATOM 640 C CA . GLY A 1 83 ? -12.553 4.388 19.440 1.00 87.19 83 GLY A CA 1
ATOM 641 C C . GLY A 1 83 ? -12.812 3.148 18.576 1.00 87.19 83 GLY A C 1
ATOM 642 O O . GLY A 1 83 ? -13.235 2.116 19.100 1.00 87.19 83 GLY A O 1
ATOM 643 N N . LEU A 1 84 ? -12.551 3.221 17.268 1.00 86.31 84 LEU A N 1
ATOM 644 C CA . LEU A 1 84 ? -12.741 2.138 16.307 1.00 86.31 84 LEU A CA 1
ATOM 645 C C . LEU A 1 84 ? -11.395 1.567 15.855 1.00 86.31 84 LEU A C 1
ATOM 647 O O . LEU A 1 84 ? -10.526 2.266 15.340 1.00 86.31 84 LEU A O 1
ATOM 651 N N . GLN A 1 85 ? -11.228 0.256 16.002 1.00 85.75 85 GLN A N 1
ATOM 652 C CA . GLN A 1 85 ? -10.040 -0.445 15.520 1.00 85.75 85 GLN A CA 1
ATOM 653 C C . GLN A 1 85 ? -10.311 -0.986 14.117 1.00 85.75 85 GLN A C 1
ATOM 655 O O . GLN A 1 85 ? -11.034 -1.968 13.957 1.00 85.75 85 GLN A O 1
ATOM 660 N N . VAL A 1 86 ? -9.745 -0.330 13.106 1.00 88.25 86 VAL A N 1
ATOM 661 C CA . VAL A 1 86 ? -9.811 -0.771 11.711 1.00 88.25 86 VAL A CA 1
ATOM 662 C C . VAL A 1 86 ? -8.465 -1.361 11.299 1.00 88.25 86 VAL A C 1
ATOM 664 O O . VAL A 1 86 ? -7.405 -0.967 11.787 1.00 88.25 86 VAL A O 1
ATOM 667 N N . HIS A 1 87 ? -8.505 -2.366 10.428 1.00 86.75 87 HIS A N 1
ATOM 668 C CA . HIS A 1 87 ? -7.330 -3.101 9.985 1.00 86.75 87 HIS A CA 1
ATOM 669 C C . HIS A 1 87 ? -7.324 -3.210 8.468 1.00 86.75 87 HIS A C 1
ATOM 671 O O . HIS A 1 87 ? -8.356 -3.485 7.868 1.00 86.75 87 HIS A O 1
ATOM 677 N N . GLY A 1 88 ? -6.138 -3.097 7.877 1.00 88.31 88 GLY A N 1
ATOM 678 C CA . GLY A 1 88 ? -5.949 -3.389 6.466 1.00 88.31 88 GLY A CA 1
ATOM 679 C C . GLY A 1 88 ? -5.889 -4.895 6.229 1.00 88.31 88 GLY A C 1
ATOM 680 O O . GLY A 1 88 ? -5.706 -5.702 7.161 1.00 88.31 88 GLY A O 1
ATOM 681 N N . GLY A 1 89 ? -6.050 -5.267 4.968 1.00 93.75 89 GLY A N 1
ATOM 682 C CA . GLY A 1 89 ? -6.035 -6.652 4.539 1.00 93.75 89 GLY A CA 1
ATOM 683 C C . GLY A 1 89 ? -4.618 -7.225 4.419 1.00 93.75 89 GLY A C 1
ATOM 684 O O . GLY A 1 89 ? -3.651 -6.684 4.975 1.00 93.75 89 GLY A O 1
ATOM 685 N N . PRO A 1 90 ? -4.490 -8.402 3.788 1.00 96.69 90 PRO A N 1
ATOM 686 C CA . PRO A 1 90 ? -3.218 -9.097 3.641 1.00 96.69 90 PRO A CA 1
ATOM 687 C C . PRO A 1 90 ? -2.155 -8.288 2.890 1.00 96.69 90 PRO A C 1
ATOM 689 O O . PRO A 1 90 ? -1.004 -8.283 3.335 1.00 96.69 90 PRO A O 1
ATOM 692 N N . ALA A 1 91 ? -2.525 -7.587 1.813 1.00 96.50 91 ALA A N 1
ATOM 693 C CA . ALA A 1 91 ? -1.587 -6.839 0.982 1.00 96.50 91 ALA A CA 1
ATOM 694 C C . ALA A 1 91 ? -1.018 -5.646 1.756 1.00 96.50 91 ALA A C 1
ATOM 696 O O . ALA A 1 91 ? 0.203 -5.489 1.854 1.00 96.50 91 ALA A O 1
ATOM 697 N N . TRP A 1 92 ? -1.890 -4.879 2.425 1.00 95.88 92 TRP A N 1
ATOM 698 C CA . TRP A 1 92 ? -1.464 -3.832 3.352 1.00 95.88 92 TRP A CA 1
ATOM 699 C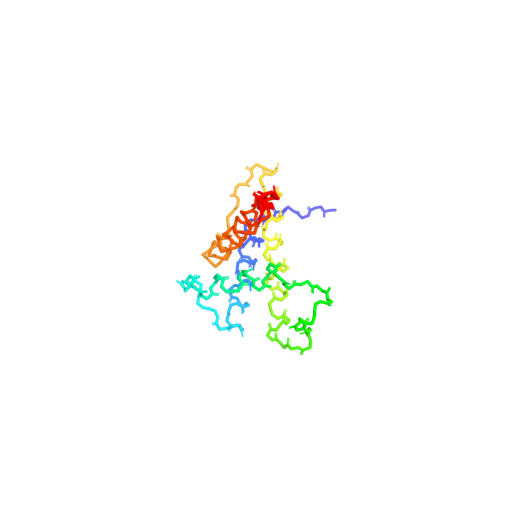 C . TRP A 1 92 ? -0.506 -4.366 4.419 1.00 95.88 92 TRP A C 1
ATOM 701 O O . TRP A 1 92 ? 0.563 -3.801 4.636 1.00 95.88 92 TRP A O 1
ATOM 711 N N . LYS A 1 93 ? -0.860 -5.468 5.092 1.00 96.00 93 LYS A N 1
ATOM 712 C CA . LYS A 1 93 ? -0.039 -6.027 6.177 1.00 96.00 93 LYS A CA 1
ATOM 713 C C . LYS A 1 93 ? 1.329 -6.487 5.689 1.00 96.00 93 LYS A C 1
ATOM 715 O O . LYS A 1 93 ? 2.310 -6.298 6.407 1.00 96.00 93 LYS A O 1
ATOM 720 N N . ALA A 1 94 ? 1.406 -7.100 4.510 1.00 97.00 94 ALA A N 1
ATOM 721 C CA . ALA A 1 94 ? 2.675 -7.485 3.905 1.00 97.00 94 ALA A CA 1
ATOM 722 C C . ALA A 1 94 ? 3.551 -6.253 3.660 1.00 97.00 94 ALA A C 1
ATOM 724 O O . ALA A 1 94 ? 4.689 -6.194 4.133 1.00 97.00 94 ALA A O 1
ATOM 725 N N . PHE A 1 95 ? 2.985 -5.232 3.020 1.00 94.25 95 PHE A N 1
ATOM 726 C CA . PHE A 1 95 ? 3.722 -4.025 2.680 1.00 94.25 95 PHE A CA 1
ATOM 727 C C . PHE A 1 95 ? 4.133 -3.206 3.912 1.00 94.25 95 PHE A C 1
ATOM 729 O O . PHE A 1 95 ? 5.293 -2.818 4.040 1.00 94.25 95 PHE A O 1
ATOM 736 N N . ALA A 1 96 ? 3.231 -3.018 4.877 1.00 91.94 96 ALA A N 1
ATOM 737 C CA . ALA A 1 96 ? 3.513 -2.320 6.129 1.00 91.94 96 ALA A CA 1
ATOM 738 C C . ALA A 1 96 ? 4.643 -2.993 6.926 1.00 91.94 96 ALA A C 1
ATOM 740 O O . ALA A 1 96 ? 5.540 -2.309 7.420 1.00 91.94 96 ALA A O 1
ATOM 741 N N . ARG A 1 97 ? 4.666 -4.334 7.006 1.00 94.06 97 ARG A N 1
ATOM 742 C CA . ARG A 1 97 ? 5.779 -5.066 7.641 1.00 94.06 97 ARG A CA 1
ATOM 743 C C . ARG A 1 97 ? 7.110 -4.797 6.941 1.00 94.06 97 ARG A C 1
ATOM 745 O O . ARG A 1 97 ? 8.114 -4.583 7.617 1.00 94.06 97 ARG A O 1
ATOM 752 N N . ALA A 1 98 ? 7.123 -4.803 5.611 1.00 93.38 98 ALA A N 1
ATOM 753 C CA . ALA A 1 98 ? 8.328 -4.532 4.835 1.00 93.38 98 ALA A CA 1
ATOM 754 C C . ALA A 1 98 ? 8.836 -3.090 5.030 1.00 93.38 98 ALA A C 1
ATOM 756 O O . ALA A 1 98 ? 10.032 -2.883 5.240 1.00 93.38 98 ALA A O 1
ATOM 757 N N . LEU A 1 99 ? 7.930 -2.104 5.064 1.00 88.81 99 LEU A N 1
ATOM 758 C CA . LEU A 1 99 ? 8.258 -0.704 5.362 1.00 88.81 99 LEU A CA 1
ATOM 759 C C . LEU A 1 99 ? 8.870 -0.537 6.759 1.00 88.81 99 LEU A C 1
ATOM 761 O O . LEU A 1 99 ? 9.854 0.185 6.920 1.00 88.81 99 LEU A O 1
ATOM 765 N N . TRP A 1 100 ? 8.328 -1.226 7.769 1.00 88.31 100 TRP A N 1
ATOM 766 C CA . TRP A 1 100 ? 8.885 -1.198 9.125 1.00 88.31 100 TRP A CA 1
ATOM 767 C C . TRP A 1 100 ? 10.307 -1.759 9.169 1.00 88.31 100 TRP A C 1
ATOM 769 O O . TRP A 1 100 ? 11.177 -1.138 9.774 1.00 88.31 100 TRP A O 1
ATOM 779 N N . ARG A 1 101 ? 10.566 -2.871 8.471 1.00 89.75 101 ARG A N 1
ATOM 780 C CA . ARG A 1 101 ? 11.912 -3.457 8.374 1.00 89.75 101 ARG A CA 1
ATOM 781 C C . ARG A 1 101 ? 12.922 -2.494 7.747 1.00 89.75 101 ARG A C 1
ATOM 783 O O . ARG A 1 101 ? 14.034 -2.377 8.256 1.00 89.75 101 ARG A O 1
ATOM 790 N N . GLU A 1 102 ? 12.552 -1.783 6.679 1.00 87.06 102 GLU A N 1
ATOM 791 C CA . GLU A 1 102 ? 13.450 -0.787 6.066 1.00 87.06 102 GLU A CA 1
ATOM 792 C C . GLU A 1 102 ? 13.698 0.404 7.007 1.00 87.06 102 GLU A C 1
ATOM 794 O O . GLU A 1 102 ? 14.839 0.837 7.160 1.00 87.06 102 GLU A O 1
ATOM 799 N N . LYS A 1 103 ? 12.669 0.884 7.722 1.00 82.44 103 LYS A N 1
ATOM 800 C CA . LYS A 1 103 ? 12.823 1.943 8.733 1.00 82.44 103 LYS A CA 1
ATOM 801 C C . LYS A 1 103 ? 13.761 1.527 9.874 1.00 82.44 103 LYS A C 1
ATOM 803 O O . LYS A 1 103 ? 14.610 2.317 10.285 1.00 82.44 103 LYS A O 1
ATOM 808 N N . GLU A 1 104 ? 13.612 0.314 10.405 1.00 85.81 104 GLU A N 1
ATOM 809 C CA . GLU A 1 104 ? 14.487 -0.214 11.461 1.00 85.81 104 GLU A CA 1
ATOM 810 C C . GLU A 1 104 ? 15.931 -0.382 10.967 1.00 85.81 104 GLU A C 1
ATOM 812 O O . GLU A 1 104 ? 16.867 0.028 11.657 1.00 85.81 104 GLU A O 1
ATOM 817 N N . GLY A 1 105 ? 16.117 -0.895 9.747 1.00 78.81 105 GLY A N 1
ATOM 818 C CA . GLY A 1 105 ? 17.430 -1.011 9.107 1.00 78.81 105 GLY A CA 1
ATOM 819 C C . GLY A 1 105 ? 18.120 0.340 8.869 1.00 78.81 105 GLY A C 1
ATOM 820 O O . GLY A 1 105 ? 19.325 0.471 9.105 1.00 78.81 105 GLY A O 1
ATOM 821 N N . ALA A 1 106 ? 17.364 1.365 8.464 1.00 66.81 106 ALA A N 1
ATOM 822 C CA . ALA A 1 106 ? 17.873 2.725 8.288 1.00 66.81 106 ALA A CA 1
ATOM 823 C C . ALA A 1 106 ? 18.332 3.341 9.622 1.00 66.81 106 ALA A C 1
ATOM 825 O O . ALA A 1 106 ? 19.446 3.858 9.719 1.00 66.81 106 ALA A O 1
ATOM 826 N N . ASN A 1 107 ? 17.522 3.212 10.678 1.00 62.72 107 ASN A N 1
ATOM 827 C CA . ASN A 1 107 ? 17.854 3.733 12.008 1.00 62.72 107 ASN A CA 1
ATOM 828 C C . ASN A 1 107 ? 19.092 3.053 12.622 1.00 62.72 107 ASN A C 1
ATOM 830 O O . ASN A 1 107 ? 19.881 3.717 13.293 1.00 62.72 107 ASN A O 1
ATOM 834 N N . ALA A 1 108 ? 19.297 1.755 12.371 1.00 61.16 108 ALA A N 1
ATOM 835 C CA . ALA A 1 108 ? 20.481 1.027 12.836 1.00 61.16 108 ALA A CA 1
ATOM 836 C C . ALA A 1 108 ? 21.781 1.504 12.157 1.00 61.16 108 ALA A C 1
ATOM 838 O O . ALA A 1 108 ? 22.837 1.511 12.786 1.00 61.16 108 ALA A O 1
ATOM 839 N N . THR A 1 109 ? 21.704 1.948 10.897 1.00 56.88 109 THR A N 1
ATOM 840 C CA . THR A 1 109 ? 22.852 2.469 10.132 1.00 56.88 109 THR A CA 1
ATOM 841 C C . THR A 1 109 ? 23.232 3.888 10.568 1.00 56.88 109 THR A C 1
ATOM 843 O O . THR A 1 109 ? 24.413 4.217 10.631 1.00 56.88 109 THR A O 1
ATOM 846 N N . THR A 1 110 ? 22.257 4.729 10.931 1.00 56.25 110 THR A N 1
ATOM 847 C CA . THR A 1 110 ? 22.511 6.086 11.457 1.00 56.25 110 THR A CA 1
ATOM 848 C C . THR A 1 110 ? 23.036 6.084 12.902 1.00 56.25 110 THR A C 1
ATOM 850 O O . THR A 1 110 ? 23.656 7.054 13.327 1.00 56.25 110 THR A O 1
ATOM 853 N N . ALA A 1 111 ? 22.835 4.997 13.655 1.00 47.88 111 ALA A N 1
ATOM 854 C CA . ALA A 1 111 ? 23.306 4.848 15.035 1.00 47.88 111 ALA A CA 1
ATOM 855 C C . ALA A 1 111 ? 24.739 4.278 15.173 1.00 47.88 111 ALA A C 1
ATOM 857 O O . ALA A 1 111 ? 25.215 4.109 16.297 1.00 47.88 111 ALA A O 1
ATOM 858 N N . ALA A 1 112 ? 25.440 3.976 14.071 1.00 35.38 112 ALA A N 1
ATOM 859 C CA . ALA A 1 112 ? 26.828 3.506 14.114 1.00 35.38 112 ALA A CA 1
ATOM 860 C C . ALA A 1 112 ? 27.811 4.686 14.336 1.00 35.38 112 ALA A C 1
ATOM 862 O O . ALA A 1 112 ? 27.717 5.692 13.630 1.00 35.38 112 ALA A O 1
ATOM 863 N N . PRO A 1 113 ? 28.734 4.607 15.318 1.00 44.25 113 PRO A N 1
ATOM 864 C CA . PRO A 1 113 ? 29.392 5.781 15.892 1.00 44.25 113 PRO A CA 1
ATOM 865 C C . PRO A 1 113 ? 30.566 6.332 15.072 1.00 44.25 113 PRO A C 1
ATOM 867 O O . PRO A 1 113 ? 31.348 5.596 14.470 1.00 44.25 113 PRO A O 1
ATOM 870 N N . ALA A 1 114 ? 30.729 7.655 15.157 1.00 53.69 114 ALA A N 1
ATOM 871 C CA . ALA A 1 114 ? 32.020 8.313 15.026 1.00 53.69 114 ALA A CA 1
ATOM 872 C C . ALA A 1 114 ? 32.937 7.847 16.170 1.00 53.69 114 ALA A C 1
ATOM 874 O O . ALA A 1 114 ? 32.529 7.944 17.325 1.00 53.69 114 ALA A O 1
ATOM 875 N N . ASP A 1 115 ? 34.125 7.344 15.816 1.00 45.66 115 ASP A N 1
ATOM 876 C CA . ASP A 1 115 ? 35.408 7.399 16.547 1.00 45.66 115 ASP A CA 1
ATOM 877 C C . ASP A 1 115 ? 36.210 6.084 16.439 1.00 45.66 115 ASP A C 1
ATOM 879 O O . ASP A 1 115 ? 35.870 5.063 17.041 1.00 45.66 115 ASP A O 1
ATOM 883 N N . ASN A 1 116 ? 37.275 6.114 15.629 1.00 45.28 116 ASN A N 1
ATOM 884 C CA . ASN A 1 116 ? 38.642 5.817 16.080 1.00 45.28 116 ASN A CA 1
ATOM 885 C C . ASN A 1 116 ? 39.636 5.990 14.917 1.00 45.28 116 ASN A C 1
ATOM 887 O O . ASN A 1 116 ? 39.751 5.145 14.027 1.00 45.28 116 ASN A O 1
ATOM 891 N N . GLN A 1 117 ? 40.362 7.109 14.938 1.00 46.19 117 GLN A N 1
ATOM 892 C CA . GLN A 1 117 ? 41.649 7.250 14.255 1.00 46.19 117 GLN A CA 1
ATOM 893 C C . GLN A 1 117 ? 42.689 6.385 14.985 1.00 46.19 117 GLN A C 1
ATOM 895 O O . GLN A 1 117 ? 42.724 6.421 16.213 1.00 46.19 117 GLN A O 1
ATOM 900 N N . PRO A 1 118 ? 43.561 5.640 14.287 1.00 49.16 118 PRO A N 1
ATOM 901 C CA . PRO A 1 118 ? 44.663 4.968 14.954 1.00 49.16 118 PRO A CA 1
ATOM 902 C C . PRO A 1 118 ? 45.751 5.990 15.312 1.00 49.16 118 PRO A C 1
ATOM 904 O O . PRO A 1 118 ? 46.366 6.591 14.431 1.00 49.16 118 PRO A O 1
ATOM 907 N N . GLU A 1 119 ? 46.008 6.168 16.607 1.00 45.81 119 GLU A N 1
ATOM 908 C CA . GLU A 1 119 ? 47.300 6.662 17.082 1.00 45.81 119 GLU A CA 1
ATOM 909 C C . GLU A 1 119 ? 48.346 5.559 16.872 1.00 45.81 119 GLU A C 1
ATOM 911 O O . GLU A 1 119 ? 48.361 4.584 17.622 1.00 45.81 119 GLU A O 1
ATOM 916 N N . THR A 1 120 ? 49.177 5.665 15.829 1.00 50.75 120 THR A N 1
ATOM 917 C CA . THR A 1 120 ? 50.658 5.527 15.847 1.00 50.75 120 THR A CA 1
ATOM 918 C C . THR A 1 120 ? 51.251 5.552 14.443 1.00 50.75 120 THR A C 1
ATOM 920 O O . THR A 1 120 ? 50.698 4.892 13.536 1.00 50.75 120 THR A O 1
#

Radius of gyration: 18.03 Å; chains: 1; bounding box: 73×31×36 Å

Foldseek 3Di:
DDDPDPLQVLLVVLLVLLVVLCVVLVHDLPPLVRLLVLLLCLVPDDVPDPPQDCVDPNSVSSVVSSVSLVVSVVSQVVCVVVVHHHDHDSSSVSNVVSNVVVVVVVVVVVPDDDDDDDDD

pLDDT: mean 80.75, std 16.95, range [30.19, 97.19]

Sequence (120 aa):
MSIPENFAEESADLEREIERKGVILDIDWNDDAQVQALARQAFHCHLGATGCDIDDPGQRARVELFAIAQLMLEVMTKSADNGLQVHGGPAWKAFARALWREKEGANATTAAPADNQPET